Protein AF-A0A953RWA8-F1 (afdb_monomer_lite)

pLDDT: mean 71.72, std 13.81, range [37.31, 85.75]

Sequence (73 aa):
MEAAVGEIAESKGAAQPKVSASSRMLGGELPIDSLDLATIVLRLDTETGQRPFEDGFIEFHTAGELAKLYSQP

Foldseek 3Di:
DLVLQQVLCVVVVHHSPPADQAAFQDPGPDPDHPVNVVVSLVVLCVVLVDNLPPVHDDDDTGPNVVVVSSVDD

Radius of gyration: 11.65 Å; chains: 1; bounding box: 30×22×27 Å

Secondary structure (DSSP, 8-state):
-HHHHHHHHHHTT-------TT-BSSSSSS---HHHHHHHHHHHHHHH---TTTTSPPP--BHHHHHHHTT--

Structure (mmCIF, N/CA/C/O backbone):
data_AF-A0A953RWA8-F1
#
_entry.id   AF-A0A953RWA8-F1
#
loop_
_atom_site.group_PDB
_atom_site.id
_atom_site.type_symbol
_atom_site.label_atom_id
_atom_site.label_alt_id
_atom_site.label_comp_id
_atom_site.label_asym_id
_atom_site.label_entity_id
_atom_site.label_seq_id
_atom_site.pdbx_PDB_ins_code
_atom_site.Cartn_x
_atom_site.Cartn_y
_atom_site.Cartn_z
_atom_site.occupancy
_atom_site.B_iso_or_equiv
_atom_site.auth_seq_id
_atom_site.auth_comp_id
_atom_site.auth_asym_id
_atom_site.auth_atom_id
_atom_site.pdbx_PDB_model_num
ATOM 1 N N . MET A 1 1 ? -4.561 6.878 -4.353 1.00 53.03 1 MET A N 1
ATOM 2 C CA . MET A 1 1 ? -3.891 5.708 -4.966 1.00 53.03 1 MET A CA 1
ATOM 3 C C . MET A 1 1 ? -2.922 6.117 -6.070 1.00 53.03 1 MET A C 1
ATOM 5 O O . MET A 1 1 ? -1.735 5.903 -5.890 1.00 53.03 1 MET A O 1
ATOM 9 N N . GLU A 1 2 ? -3.379 6.734 -7.170 1.00 48.62 2 GLU A N 1
ATOM 10 C CA . GLU A 1 2 ? -2.479 7.121 -8.279 1.00 48.62 2 GLU A CA 1
ATOM 11 C C . GLU A 1 2 ? -1.383 8.113 -7.856 1.00 48.62 2 GLU A C 1
ATOM 13 O O . GLU A 1 2 ? -0.227 7.929 -8.221 1.00 48.62 2 GLU A O 1
ATOM 18 N N . ALA A 1 3 ? -1.710 9.099 -7.013 1.00 55.47 3 ALA A N 1
ATOM 19 C CA . ALA A 1 3 ? -0.732 10.076 -6.522 1.00 55.47 3 ALA A CA 1
ATOM 20 C C . ALA A 1 3 ? 0.391 9.442 -5.671 1.00 55.47 3 ALA A C 1
ATOM 22 O O . ALA A 1 3 ? 1.564 9.726 -5.887 1.00 55.47 3 ALA A O 1
ATOM 23 N N . ALA A 1 4 ? 0.047 8.521 -4.763 1.00 54.84 4 ALA A N 1
ATOM 24 C CA . ALA A 1 4 ? 1.012 7.893 -3.857 1.00 54.84 4 ALA A CA 1
ATOM 25 C C . ALA A 1 4 ? 1.999 6.971 -4.592 1.00 54.84 4 ALA A C 1
ATOM 27 O O . ALA A 1 4 ? 3.181 6.940 -4.257 1.00 54.84 4 ALA A O 1
ATOM 28 N N . VAL A 1 5 ? 1.541 6.244 -5.620 1.00 54.47 5 VAL A N 1
ATOM 29 C CA . VAL A 1 5 ? 2.441 5.389 -6.410 1.00 54.47 5 VAL A CA 1
ATOM 30 C C . VAL A 1 5 ? 3.274 6.210 -7.402 1.00 54.47 5 VAL A C 1
ATOM 32 O O . VAL A 1 5 ? 4.437 5.881 -7.631 1.00 54.47 5 VAL A O 1
ATOM 35 N N . GLY A 1 6 ? 2.725 7.313 -7.927 1.00 52.94 6 GLY A N 1
ATOM 36 C CA . GLY A 1 6 ? 3.472 8.281 -8.734 1.00 52.94 6 GLY A CA 1
ATOM 37 C C . GLY A 1 6 ? 4.636 8.913 -7.965 1.00 52.94 6 GLY A C 1
ATOM 38 O O . GLY A 1 6 ? 5.761 8.912 -8.458 1.00 52.94 6 GLY A O 1
ATOM 39 N N . GLU A 1 7 ? 4.405 9.350 -6.724 1.00 54.34 7 GLU A N 1
ATOM 40 C CA . GLU A 1 7 ? 5.454 9.937 -5.878 1.00 54.34 7 GLU A CA 1
ATOM 41 C C . GLU A 1 7 ? 6.564 8.945 -5.511 1.00 54.34 7 GLU A C 1
ATOM 43 O O . GLU A 1 7 ? 7.736 9.314 -5.468 1.00 54.34 7 GLU A O 1
ATOM 48 N N . ILE A 1 8 ? 6.227 7.678 -5.255 1.00 54.97 8 ILE A N 1
ATOM 49 C CA . ILE A 1 8 ? 7.219 6.649 -4.903 1.00 54.97 8 ILE A CA 1
ATOM 50 C C . ILE A 1 8 ? 8.075 6.279 -6.124 1.00 54.97 8 ILE A C 1
ATOM 52 O O . ILE A 1 8 ? 9.286 6.093 -5.990 1.00 54.97 8 ILE A O 1
ATOM 56 N N . ALA A 1 9 ? 7.481 6.248 -7.321 1.00 51.12 9 ALA A N 1
ATOM 57 C CA . ALA A 1 9 ? 8.214 6.059 -8.569 1.00 51.12 9 ALA A CA 1
ATOM 58 C C . ALA A 1 9 ? 9.149 7.242 -8.879 1.00 51.12 9 ALA A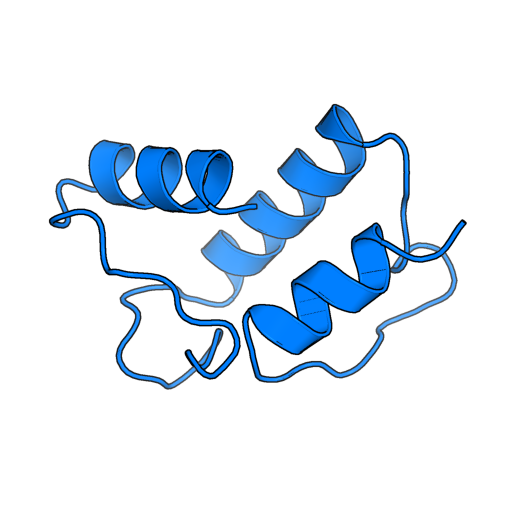 C 1
ATOM 60 O O . ALA A 1 9 ? 10.323 7.025 -9.189 1.00 51.12 9 ALA A O 1
ATOM 61 N N . GLU A 1 10 ? 8.673 8.482 -8.707 1.00 48.25 10 GLU A N 1
ATOM 62 C CA . GLU A 1 10 ? 9.493 9.692 -8.870 1.00 48.25 10 GLU A CA 1
ATOM 63 C C . GLU A 1 10 ? 10.644 9.753 -7.862 1.00 48.25 10 GLU A C 1
ATOM 65 O O . GLU A 1 10 ? 11.773 10.069 -8.236 1.00 48.25 10 GLU A O 1
ATOM 70 N N . SER A 1 11 ? 10.398 9.380 -6.602 1.00 46.62 11 SER A N 1
ATOM 71 C CA . SER A 1 11 ? 11.428 9.353 -5.555 1.00 46.62 11 SER A CA 1
ATOM 72 C C . SER A 1 11 ? 12.523 8.307 -5.826 1.00 46.62 11 SER A C 1
ATOM 74 O O . SER A 1 11 ? 13.666 8.480 -5.404 1.00 46.62 11 SER A O 1
ATOM 76 N N . LYS A 1 12 ? 12.211 7.257 -6.600 1.00 50.56 12 LYS A N 1
ATOM 77 C CA . LYS A 1 12 ? 13.169 6.239 -7.065 1.00 50.56 12 LYS A CA 1
ATOM 78 C C . LYS A 1 12 ? 13.806 6.543 -8.428 1.00 50.56 12 LYS A C 1
ATOM 80 O O . LYS A 1 12 ? 14.583 5.729 -8.924 1.00 50.56 12 LYS A O 1
ATOM 85 N N . GLY A 1 13 ? 13.509 7.694 -9.041 1.00 37.31 13 GLY A N 1
ATOM 86 C CA . GLY A 1 13 ? 14.025 8.066 -10.366 1.00 37.31 13 GLY A CA 1
ATOM 87 C C . GLY A 1 13 ? 13.475 7.208 -11.513 1.00 37.31 13 GLY A C 1
ATOM 88 O O . GLY A 1 13 ? 14.021 7.231 -12.617 1.00 37.31 13 GLY A O 1
ATOM 89 N N . ALA A 1 14 ? 12.407 6.448 -11.263 1.00 43.62 14 ALA A N 1
ATOM 90 C CA . ALA A 1 14 ? 11.707 5.667 -12.269 1.00 43.62 14 ALA A CA 1
ATOM 91 C C . ALA A 1 14 ? 10.580 6.523 -12.861 1.00 43.62 14 ALA A C 1
ATOM 93 O O . ALA A 1 14 ? 9.819 7.155 -12.132 1.00 43.62 14 ALA A O 1
ATOM 94 N N . ALA A 1 15 ? 10.466 6.555 -14.192 1.00 41.16 15 ALA A N 1
ATOM 95 C CA . ALA A 1 15 ? 9.354 7.228 -14.860 1.00 41.16 15 ALA A CA 1
ATOM 96 C C . ALA A 1 15 ? 8.033 6.707 -14.278 1.00 41.16 15 ALA A C 1
ATOM 98 O O . ALA A 1 15 ? 7.854 5.491 -14.269 1.00 41.16 15 ALA A O 1
ATOM 99 N N . GLN A 1 16 ? 7.161 7.606 -13.791 1.00 47.78 16 GLN A N 1
ATOM 100 C CA . GLN A 1 16 ? 5.867 7.274 -13.180 1.00 47.78 16 GLN A CA 1
ATOM 101 C C . GLN A 1 16 ? 5.162 6.196 -14.016 1.00 47.78 16 GLN A C 1
ATOM 103 O O . GLN A 1 16 ? 4.635 6.502 -15.094 1.00 47.78 16 GLN A O 1
ATOM 108 N N . PRO A 1 17 ? 5.175 4.921 -13.587 1.00 53.25 17 PRO A N 1
ATOM 109 C CA . PRO A 1 17 ? 4.510 3.893 -14.351 1.00 53.25 17 PRO A CA 1
ATOM 110 C C . PRO A 1 17 ? 3.015 4.178 -14.242 1.00 53.25 17 PRO A C 1
ATOM 112 O O . PRO A 1 17 ? 2.513 4.489 -13.163 1.00 53.25 17 PRO A O 1
ATOM 115 N N . LYS A 1 18 ? 2.285 4.091 -15.357 1.00 55.78 18 LYS A N 1
ATOM 116 C CA . LYS A 1 18 ? 0.820 4.096 -15.313 1.00 55.78 18 LYS A CA 1
ATOM 117 C C . LYS A 1 18 ? 0.382 2.885 -14.497 1.00 55.78 18 LYS A C 1
ATOM 119 O O . LYS A 1 18 ? 0.375 1.763 -15.001 1.00 55.78 18 LYS A O 1
ATOM 124 N N . VAL A 1 19 ? 0.050 3.105 -13.231 1.00 61.47 19 VAL A N 1
ATOM 125 C CA . VAL A 1 19 ? -0.474 2.059 -12.361 1.00 61.47 19 VAL A CA 1
ATOM 126 C C . VAL A 1 19 ? -1.930 1.864 -12.732 1.00 61.47 19 VAL A C 1
ATOM 128 O O . VAL A 1 19 ? -2.806 2.622 -12.331 1.00 61.47 19 VAL A O 1
ATOM 131 N N . SER A 1 20 ? -2.186 0.846 -13.543 1.00 67.62 20 SER A N 1
ATOM 132 C CA . SER A 1 20 ? -3.544 0.393 -13.803 1.00 67.62 20 SER A CA 1
ATOM 133 C C . SER A 1 20 ? -4.014 -0.482 -12.644 1.00 67.62 20 SER A C 1
ATOM 135 O O . SER A 1 20 ? -3.211 -1.135 -11.979 1.00 67.62 20 SER A O 1
ATOM 137 N N . ALA A 1 21 ? -5.327 -0.594 -12.447 1.00 71.94 21 ALA A N 1
ATOM 138 C CA . ALA A 1 21 ? -5.906 -1.542 -11.495 1.00 71.94 21 ALA A CA 1
ATOM 139 C C . ALA A 1 21 ? -5.450 -2.997 -11.746 1.00 71.94 21 ALA A C 1
ATOM 141 O O . ALA A 1 21 ? -5.412 -3.796 -10.818 1.00 71.94 21 ALA A O 1
ATOM 142 N N . SER A 1 22 ? -5.072 -3.331 -12.983 1.00 77.44 22 SER A N 1
ATOM 143 C CA . SER A 1 22 ? -4.547 -4.642 -13.382 1.00 77.44 22 SER A CA 1
ATOM 144 C C . SER A 1 22 ? -3.034 -4.806 -13.189 1.00 77.44 22 SER A C 1
ATOM 146 O O . SER A 1 22 ? -2.513 -5.896 -13.420 1.00 77.44 22 SER A O 1
ATOM 148 N N . SER A 1 23 ? -2.307 -3.749 -12.816 1.00 77.88 23 SER A N 1
ATOM 149 C CA . SER A 1 23 ? -0.856 -3.807 -12.641 1.00 77.88 23 SER A CA 1
ATOM 150 C C . SER A 1 23 ? -0.510 -4.652 -11.420 1.00 77.88 23 SER A C 1
ATOM 152 O O . SER A 1 23 ? -1.010 -4.412 -10.320 1.00 77.88 23 SER A O 1
ATOM 154 N N . ARG A 1 24 ? 0.349 -5.652 -11.622 1.00 81.88 24 ARG A N 1
ATOM 155 C CA . ARG A 1 24 ? 0.786 -6.569 -10.569 1.00 81.88 24 ARG A CA 1
ATOM 156 C C . ARG A 1 24 ? 1.777 -5.877 -9.627 1.00 81.88 24 ARG A C 1
ATOM 158 O O . ARG A 1 24 ? 2.754 -5.299 -10.093 1.00 81.88 24 ARG A O 1
ATOM 165 N N . MET A 1 25 ? 1.514 -5.974 -8.322 1.00 77.62 25 MET A N 1
ATOM 166 C CA . MET A 1 25 ? 2.270 -5.298 -7.261 1.00 77.62 25 MET A CA 1
ATOM 167 C C . MET A 1 25 ? 3.597 -5.984 -6.916 1.00 77.62 25 MET A C 1
ATOM 169 O O . MET A 1 25 ? 4.540 -5.311 -6.544 1.00 77.62 25 MET A O 1
ATOM 173 N N . LEU A 1 26 ? 3.708 -7.308 -7.043 1.00 79.81 26 LEU A N 1
ATOM 174 C CA . LEU A 1 26 ? 4.962 -8.034 -6.803 1.00 79.81 26 LEU A CA 1
ATOM 175 C C . LEU A 1 26 ? 5.231 -9.024 -7.930 1.00 79.81 26 LEU A C 1
ATOM 177 O O . LEU A 1 26 ? 4.327 -9.743 -8.352 1.00 79.81 26 LEU A O 1
ATOM 181 N N . GLY A 1 27 ? 6.476 -9.077 -8.413 1.00 72.44 27 GLY A N 1
ATOM 182 C CA . GLY A 1 27 ? 6.872 -9.992 -9.493 1.00 72.44 27 GLY A CA 1
ATOM 183 C C . GLY A 1 27 ? 6.168 -9.704 -10.826 1.00 72.44 27 GLY A C 1
ATOM 184 O O . GLY A 1 27 ? 5.874 -10.630 -11.585 1.00 72.44 27 GLY A O 1
ATOM 185 N N . GLY A 1 28 ? 5.818 -8.438 -11.064 1.00 72.19 28 GLY A N 1
ATOM 186 C CA . GLY A 1 28 ? 5.226 -7.941 -12.303 1.00 72.19 28 GLY A CA 1
ATOM 187 C C . GLY A 1 28 ? 6.166 -7.004 -13.059 1.00 72.19 28 GLY A C 1
ATOM 188 O O . GLY A 1 28 ? 7.380 -7.052 -12.898 1.00 72.19 28 GLY A O 1
ATOM 189 N N . GLU A 1 29 ? 5.583 -6.130 -13.875 1.00 69.94 29 GLU A N 1
ATOM 190 C CA . GLU A 1 29 ? 6.311 -5.110 -14.645 1.00 69.94 29 GLU A CA 1
ATOM 191 C C . GLU A 1 29 ? 6.668 -3.865 -13.815 1.00 69.94 29 GLU A C 1
ATOM 193 O O . GLU A 1 29 ? 7.436 -3.018 -14.268 1.00 69.94 29 GLU A O 1
ATOM 198 N N . LEU A 1 30 ? 6.104 -3.730 -12.608 1.00 70.06 30 LEU A N 1
ATOM 199 C CA . LEU A 1 30 ? 6.404 -2.612 -11.721 1.00 70.06 30 LEU A CA 1
ATOM 200 C C . LEU A 1 30 ? 7.737 -2.855 -10.986 1.00 70.06 30 LEU A C 1
ATOM 202 O O . LEU A 1 30 ? 7.943 -3.950 -10.459 1.00 70.06 30 LEU A O 1
ATOM 206 N N . PRO A 1 31 ? 8.623 -1.845 -10.898 1.00 73.62 31 PRO A N 1
ATOM 207 C CA . PRO A 1 31 ? 9.906 -1.945 -10.204 1.00 73.62 31 PRO A CA 1
ATOM 208 C C . PRO A 1 31 ? 9.728 -1.774 -8.686 1.00 73.62 31 PRO A C 1
ATOM 210 O O . PRO A 1 31 ? 10.280 -0.854 -8.090 1.00 73.62 31 PRO A O 1
ATOM 213 N N . ILE A 1 32 ? 8.907 -2.626 -8.077 1.00 76.12 32 ILE A N 1
ATOM 214 C CA . ILE A 1 32 ? 8.606 -2.622 -6.642 1.00 76.12 32 ILE A CA 1
ATOM 215 C C . ILE A 1 32 ? 8.859 -4.006 -6.060 1.00 76.12 32 ILE A C 1
ATOM 217 O O . ILE A 1 32 ? 8.499 -5.036 -6.637 1.00 76.12 32 ILE A O 1
ATOM 221 N N . ASP A 1 33 ? 9.496 -4.011 -4.900 1.00 82.12 33 ASP A N 1
ATOM 222 C CA . ASP A 1 33 ? 9.774 -5.202 -4.111 1.00 82.12 33 ASP A CA 1
ATOM 223 C C . ASP A 1 33 ? 8.917 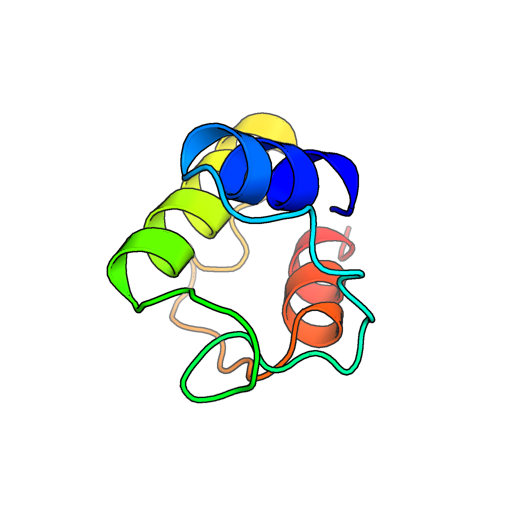-5.242 -2.834 1.00 82.12 33 ASP A C 1
ATOM 225 O O . ASP A 1 33 ? 8.099 -4.360 -2.561 1.00 82.12 33 ASP A O 1
ATOM 229 N N . SER A 1 34 ? 9.044 -6.316 -2.053 1.00 82.12 34 SER A N 1
ATOM 230 C CA . SER A 1 34 ? 8.234 -6.529 -0.849 1.00 82.12 34 SER A CA 1
ATOM 231 C C . SER A 1 34 ? 8.440 -5.449 0.219 1.00 82.12 34 SER A C 1
ATOM 233 O O . SER A 1 34 ? 7.515 -5.189 0.991 1.00 82.12 34 SER A O 1
ATOM 235 N N . LEU A 1 35 ? 9.602 -4.788 0.253 1.00 84.69 35 LEU A N 1
ATOM 236 C CA . LEU A 1 35 ? 9.863 -3.687 1.181 1.00 84.69 35 LEU A CA 1
ATOM 237 C C . LEU A 1 35 ? 9.180 -2.392 0.722 1.00 84.69 35 LEU A C 1
ATOM 239 O O . LEU A 1 35 ? 8.590 -1.674 1.535 1.00 84.69 35 LEU A O 1
ATOM 243 N N . ASP A 1 36 ? 9.203 -2.119 -0.582 1.00 82.25 36 ASP A N 1
ATOM 244 C CA . ASP A 1 36 ? 8.453 -1.001 -1.158 1.00 82.25 36 ASP A CA 1
ATOM 245 C C . ASP A 1 36 ? 6.956 -1.154 -0.922 1.00 82.25 36 ASP A C 1
ATOM 247 O O . ASP A 1 36 ? 6.286 -0.201 -0.525 1.00 82.25 36 ASP A O 1
ATOM 251 N N . LEU A 1 37 ? 6.437 -2.369 -1.100 1.00 82.94 37 LEU A N 1
ATOM 252 C CA . LEU A 1 37 ? 5.031 -2.652 -0.861 1.00 82.94 37 LEU A CA 1
ATOM 253 C C . LEU A 1 37 ? 4.631 -2.379 0.592 1.00 82.94 37 LEU A C 1
ATOM 255 O O . LEU A 1 37 ? 3.618 -1.724 0.829 1.00 82.94 37 LEU A O 1
ATOM 259 N N . ALA A 1 38 ? 5.440 -2.819 1.559 1.00 84.94 38 ALA A N 1
ATOM 260 C CA . ALA A 1 38 ? 5.202 -2.531 2.972 1.00 84.94 38 ALA A CA 1
ATOM 261 C C . ALA A 1 38 ? 5.182 -1.017 3.255 1.00 84.94 38 ALA A C 1
ATOM 263 O O . ALA A 1 38 ? 4.366 -0.536 4.039 1.00 84.94 38 ALA A O 1
ATOM 264 N N . THR A 1 39 ? 6.038 -0.254 2.571 1.00 84.88 39 THR A N 1
ATOM 265 C CA . THR A 1 39 ? 6.087 1.211 2.683 1.00 84.88 39 THR A CA 1
ATOM 266 C C . THR A 1 39 ? 4.840 1.870 2.085 1.00 84.88 39 THR A C 1
ATOM 268 O O . THR A 1 39 ? 4.282 2.787 2.686 1.00 84.88 39 THR A O 1
ATOM 271 N N . ILE A 1 40 ? 4.368 1.387 0.929 1.00 80.19 40 ILE A N 1
ATOM 272 C CA . ILE A 1 40 ? 3.128 1.851 0.286 1.00 80.19 40 ILE A CA 1
ATOM 273 C C . ILE A 1 40 ? 1.929 1.611 1.208 1.00 80.19 40 ILE A C 1
ATOM 275 O O . ILE A 1 40 ? 1.145 2.530 1.431 1.00 80.19 40 ILE A O 1
ATOM 279 N N . VAL A 1 41 ? 1.811 0.401 1.760 1.00 83.00 41 VAL A N 1
ATOM 280 C CA . VAL A 1 41 ? 0.752 0.016 2.707 1.00 83.00 41 VAL A CA 1
ATOM 281 C C . VAL A 1 41 ? 0.771 0.932 3.929 1.00 83.00 41 VAL A C 1
ATOM 283 O O . VAL A 1 41 ? -0.234 1.560 4.235 1.00 83.00 41 VAL A O 1
ATOM 286 N N . LEU A 1 42 ? 1.930 1.115 4.567 1.00 85.19 42 LEU A N 1
ATOM 287 C CA . LEU A 1 42 ? 2.053 1.980 5.745 1.00 85.19 42 LEU A CA 1
ATOM 288 C C . LEU A 1 42 ? 1.682 3.445 5.454 1.00 85.19 42 LEU A C 1
ATOM 290 O O . LEU A 1 42 ? 1.078 4.127 6.289 1.00 85.19 42 LEU A O 1
ATOM 294 N N . ARG A 1 43 ? 2.048 3.949 4.271 1.00 82.81 43 ARG A N 1
ATOM 295 C CA . ARG A 1 43 ? 1.704 5.310 3.850 1.00 82.81 43 ARG A CA 1
ATOM 296 C C . ARG A 1 43 ? 0.200 5.443 3.612 1.00 82.81 43 ARG A C 1
ATOM 298 O O . ARG A 1 43 ? -0.395 6.380 4.132 1.00 82.81 43 ARG A O 1
ATOM 305 N N . LEU A 1 44 ? -0.418 4.478 2.928 1.00 78.62 44 LEU A N 1
ATOM 306 C CA . LEU A 1 44 ? -1.870 4.428 2.733 1.00 78.62 44 LEU A CA 1
ATOM 307 C C . LEU A 1 44 ? -2.619 4.330 4.065 1.00 78.62 44 LEU A C 1
ATOM 309 O O . LEU A 1 44 ? -3.595 5.052 4.249 1.00 78.62 44 LEU A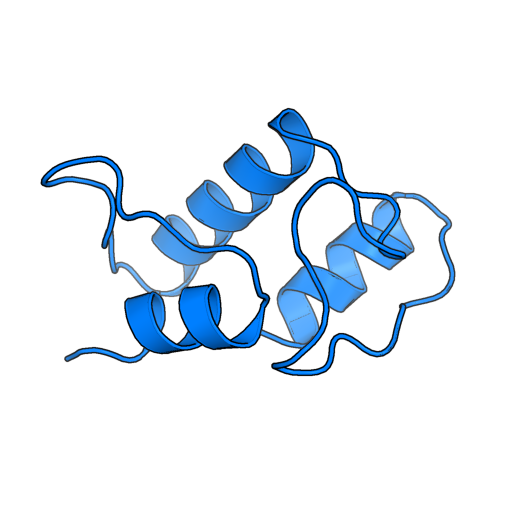 O 1
ATOM 313 N N . ASP A 1 45 ? -2.138 3.523 5.010 1.00 85.75 45 ASP A N 1
ATOM 314 C CA . ASP A 1 45 ? -2.708 3.428 6.358 1.00 85.75 45 ASP A CA 1
ATOM 315 C C . ASP A 1 45 ? -2.692 4.781 7.075 1.00 85.75 45 ASP A C 1
ATOM 317 O O . ASP A 1 45 ? -3.661 5.178 7.721 1.00 85.75 45 ASP A O 1
ATOM 321 N N . THR A 1 46 ? -1.590 5.516 6.935 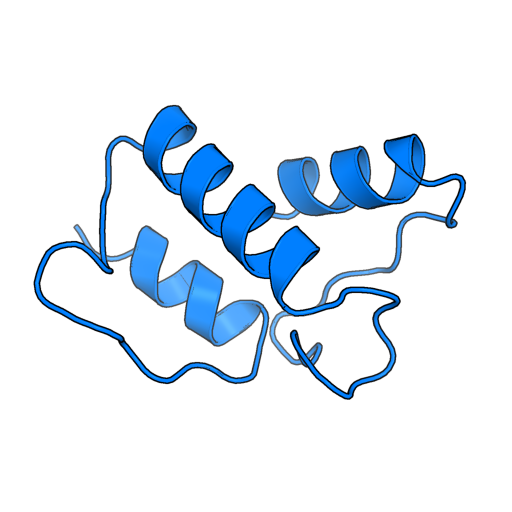1.00 83.44 46 THR A N 1
ATOM 322 C CA .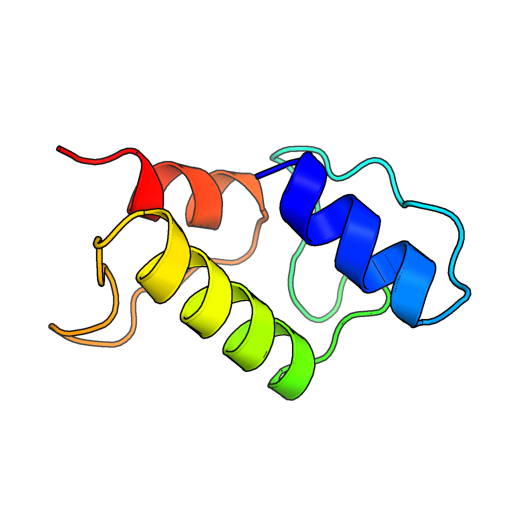 THR A 1 46 ? -1.413 6.831 7.561 1.00 83.44 46 THR A CA 1
ATOM 323 C C . THR A 1 46 ? -2.266 7.908 6.886 1.00 83.44 46 THR A C 1
ATOM 325 O O . THR A 1 46 ? -2.837 8.754 7.569 1.00 83.44 46 THR A O 1
ATOM 328 N N . GLU A 1 47 ? -2.363 7.891 5.554 1.00 79.38 47 GLU A N 1
ATOM 329 C CA . GLU A 1 47 ? -3.098 8.894 4.773 1.00 79.38 47 GLU A CA 1
ATOM 330 C C . GLU A 1 47 ? -4.616 8.684 4.809 1.00 79.38 47 GLU A C 1
ATOM 332 O O . GLU A 1 47 ? -5.373 9.653 4.844 1.00 79.38 47 GLU A O 1
ATOM 337 N N . THR A 1 48 ? -5.070 7.430 4.789 1.00 77.81 48 THR A N 1
ATOM 338 C CA . THR A 1 48 ? -6.502 7.086 4.780 1.00 77.81 48 THR A CA 1
ATOM 339 C C . THR A 1 48 ? -7.064 6.850 6.179 1.00 77.81 48 THR A C 1
ATOM 341 O O . THR A 1 48 ? -8.275 6.939 6.369 1.00 77.81 48 THR A O 1
ATOM 344 N N . GLY A 1 49 ? -6.206 6.535 7.154 1.00 82.56 49 GLY A N 1
ATOM 345 C CA . GLY A 1 49 ? -6.610 6.104 8.492 1.00 82.56 49 GLY A CA 1
ATOM 346 C C . GLY A 1 49 ? -7.194 4.688 8.542 1.00 82.56 49 GLY A C 1
ATOM 347 O O . GLY A 1 49 ? -7.580 4.240 9.620 1.00 82.56 49 GLY A O 1
ATOM 348 N N . GLN A 1 50 ? -7.269 3.982 7.409 1.00 80.12 50 GLN A N 1
ATOM 349 C CA . GLN A 1 50 ? -7.750 2.605 7.330 1.00 80.12 50 GLN A CA 1
ATOM 350 C C . GLN A 1 50 ? -6.574 1.646 7.431 1.00 80.12 50 GLN A C 1
ATOM 352 O O . GLN A 1 50 ? -5.557 1.863 6.789 1.00 80.12 50 GLN A O 1
ATOM 357 N N . ARG A 1 51 ? -6.720 0.563 8.193 1.00 83.75 51 ARG A N 1
ATOM 358 C CA . ARG A 1 51 ? -5.686 -0.473 8.313 1.00 83.75 51 ARG A CA 1
ATOM 359 C C . ARG A 1 51 ? -6.269 -1.829 7.932 1.00 83.75 51 ARG A C 1
ATOM 361 O O . ARG A 1 51 ? -6.512 -2.657 8.809 1.00 83.75 51 ARG A O 1
ATOM 368 N N . PRO A 1 52 ? -6.522 -2.076 6.635 1.00 82.06 52 PRO A N 1
ATOM 369 C CA . PRO A 1 52 ? -7.150 -3.319 6.185 1.00 82.06 52 PRO A CA 1
ATOM 370 C C . PRO A 1 52 ? -6.333 -4.569 6.549 1.00 82.06 52 PRO A C 1
ATOM 372 O O . PRO A 1 52 ? -6.880 -5.663 6.597 1.00 82.06 52 PRO A O 1
ATOM 375 N N . PHE A 1 53 ? -5.041 -4.410 6.845 1.00 83.12 53 PHE A N 1
ATOM 376 C CA . PHE A 1 53 ? -4.141 -5.493 7.242 1.00 83.12 53 PHE A CA 1
ATOM 377 C C . PHE A 1 53 ? -3.993 -5.672 8.766 1.00 83.12 53 PHE A C 1
ATOM 379 O O . PHE A 1 53 ? -3.232 -6.538 9.197 1.00 83.12 53 PHE A O 1
ATOM 386 N N . GLU A 1 54 ? -4.677 -4.873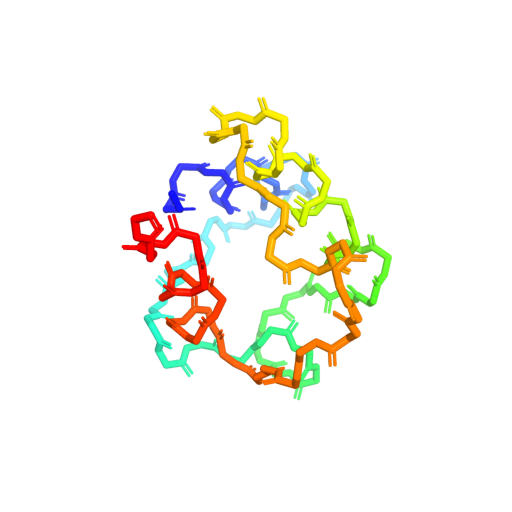 9.596 1.00 81.88 54 GLU A N 1
ATOM 387 C CA . GLU A 1 54 ? -4.557 -4.951 11.066 1.00 81.88 54 GLU A CA 1
ATOM 388 C C . GLU A 1 54 ? -5.144 -6.256 11.631 1.00 81.88 54 GLU A C 1
ATOM 390 O O . GLU A 1 54 ? -4.584 -6.828 12.565 1.00 81.88 54 GLU A O 1
ATOM 395 N N . ASP A 1 55 ? -6.205 -6.778 11.008 1.00 78.31 55 ASP A N 1
ATOM 396 C CA . ASP A 1 55 ? -6.846 -8.054 11.367 1.00 78.31 55 ASP A CA 1
ATOM 397 C C . ASP A 1 55 ? -6.157 -9.286 10.741 1.00 78.31 55 ASP A C 1
ATOM 399 O O . ASP A 1 55 ? -6.537 -10.431 10.997 1.00 78.31 55 ASP A O 1
ATOM 403 N N . GLY A 1 56 ? -5.122 -9.078 9.922 1.00 79.81 56 GLY A N 1
ATOM 404 C CA . GLY A 1 56 ? -4.364 -10.149 9.283 1.00 79.81 56 GLY A CA 1
ATOM 405 C C . GLY A 1 56 ? -3.933 -9.831 7.855 1.00 79.81 56 GLY A C 1
ATOM 406 O O . GLY A 1 56 ? -4.326 -8.837 7.249 1.00 79.81 56 GLY A O 1
ATOM 407 N N . PHE A 1 57 ? -3.101 -10.709 7.294 1.00 80.69 57 PHE A N 1
ATOM 408 C CA . PHE A 1 57 ? -2.656 -10.568 5.913 1.00 80.69 57 PHE A CA 1
ATOM 409 C C . PHE A 1 57 ? -3.799 -10.885 4.945 1.00 80.69 57 PHE A C 1
ATOM 411 O O . PHE A 1 57 ? -4.290 -12.014 4.902 1.00 80.69 57 PHE A O 1
ATOM 418 N N . ILE A 1 58 ? -4.185 -9.897 4.141 1.00 83.56 58 ILE A N 1
ATOM 419 C CA . ILE A 1 58 ? -5.110 -10.083 3.027 1.00 83.56 58 ILE A CA 1
ATOM 420 C C . ILE A 1 58 ? -4.283 -10.326 1.771 1.00 83.56 58 ILE A C 1
ATOM 422 O O . ILE A 1 58 ? -3.404 -9.536 1.435 1.00 83.56 58 ILE A O 1
ATOM 426 N N . GLU A 1 59 ? -4.554 -11.423 1.073 1.00 81.56 59 GLU A N 1
ATOM 427 C CA . GLU A 1 59 ? -3.875 -11.720 -0.182 1.00 81.56 59 GLU A CA 1
ATOM 428 C C . GLU A 1 59 ? -4.353 -10.764 -1.285 1.00 81.56 59 GLU A C 1
ATOM 430 O O . GLU A 1 59 ? -5.550 -10.636 -1.545 1.00 81.56 59 GLU A O 1
ATOM 435 N N . PHE A 1 60 ? -3.411 -10.085 -1.938 1.00 84.94 60 PHE A N 1
ATOM 436 C CA . PHE A 1 60 ? -3.662 -9.258 -3.114 1.00 84.94 60 PHE A CA 1
ATOM 437 C C . PHE A 1 60 ? -2.484 -9.373 -4.078 1.00 84.94 60 PHE A C 1
ATOM 439 O O . PHE A 1 60 ? -1.330 -9.515 -3.673 1.00 84.94 60 PHE A O 1
ATOM 446 N N . HIS A 1 61 ? -2.767 -9.281 -5.373 1.00 83.88 61 HIS A N 1
ATOM 447 C CA . HIS A 1 61 ? -1.756 -9.415 -6.419 1.00 83.88 61 HIS A CA 1
ATOM 448 C C . HIS A 1 61 ? -1.625 -8.147 -7.257 1.00 83.88 61 HIS A C 1
ATOM 450 O O . HIS A 1 61 ? -0.581 -7.911 -7.871 1.00 83.88 61 HIS A O 1
ATOM 456 N N . THR A 1 62 ? -2.672 -7.327 -7.298 1.00 85.31 62 THR A N 1
ATOM 457 C CA . THR A 1 62 ? -2.778 -6.165 -8.181 1.00 85.31 62 THR A CA 1
ATOM 458 C C . THR A 1 62 ? -3.025 -4.864 -7.427 1.00 85.31 62 THR A C 1
ATOM 460 O O . THR A 1 62 ? -3.530 -4.843 -6.304 1.00 85.31 62 THR A O 1
ATOM 463 N N . ALA A 1 63 ? -2.706 -3.749 -8.082 1.00 79.75 63 ALA A N 1
ATOM 464 C CA . ALA A 1 63 ? -2.974 -2.413 -7.566 1.00 79.75 63 ALA A CA 1
ATOM 465 C C . ALA A 1 63 ? -4.462 -2.166 -7.292 1.00 79.75 63 ALA A C 1
ATOM 467 O O . ALA A 1 63 ? -4.813 -1.473 -6.339 1.00 79.75 63 ALA A O 1
ATOM 468 N N . GLY A 1 64 ? -5.339 -2.727 -8.129 1.00 77.69 64 GLY A N 1
ATOM 469 C CA . GLY A 1 64 ? -6.784 -2.591 -7.996 1.00 77.69 64 GLY A CA 1
ATOM 470 C C . GLY A 1 64 ? -7.346 -3.365 -6.811 1.00 77.69 64 GLY A C 1
ATOM 471 O O . GLY A 1 64 ? -8.264 -2.877 -6.156 1.00 77.69 64 GLY A O 1
ATOM 472 N N . GLU A 1 65 ? -6.793 -4.541 -6.510 1.00 84.00 65 GLU A N 1
ATOM 473 C CA . GLU A 1 65 ? -7.144 -5.286 -5.296 1.00 84.00 65 GLU A CA 1
ATOM 474 C C . GLU A 1 65 ? -6.740 -4.503 -4.052 1.00 84.00 65 GLU A C 1
ATOM 476 O O . GLU A 1 65 ? -7.585 -4.272 -3.193 1.00 84.00 65 GLU A O 1
ATOM 481 N N . LEU A 1 66 ? -5.508 -3.984 -4.012 1.00 83.19 66 LEU A N 1
ATOM 482 C CA . LEU A 1 66 ? -5.058 -3.130 -2.914 1.00 83.19 66 LEU A CA 1
ATOM 483 C C . LEU A 1 66 ? -5.961 -1.896 -2.760 1.00 83.19 66 LEU A C 1
ATOM 485 O O . LEU A 1 66 ? -6.410 -1.588 -1.664 1.00 83.19 66 LEU A O 1
ATOM 489 N N . ALA A 1 67 ? -6.299 -1.216 -3.858 1.00 78.88 67 ALA A N 1
ATOM 490 C CA . ALA A 1 67 ? -7.162 -0.035 -3.821 1.00 78.88 67 ALA A CA 1
ATOM 491 C C . ALA A 1 67 ? -8.573 -0.331 -3.305 1.00 78.88 67 ALA A C 1
ATOM 493 O O . ALA A 1 67 ? -9.156 0.502 -2.612 1.00 78.88 67 ALA A O 1
ATOM 494 N N . LYS A 1 68 ? -9.116 -1.514 -3.613 1.00 81.62 68 LYS A N 1
ATOM 495 C CA . LYS A 1 68 ? -10.404 -1.954 -3.069 1.00 81.62 68 LYS A CA 1
ATOM 496 C C . LYS A 1 68 ? -10.352 -2.137 -1.556 1.00 81.62 68 LYS A C 1
ATOM 498 O O . LYS A 1 68 ? -11.319 -1.754 -0.910 1.00 81.62 68 LYS A O 1
ATOM 503 N N . LEU A 1 69 ? -9.250 -2.656 -1.007 1.00 81.69 69 LEU A N 1
ATOM 504 C CA . LEU A 1 69 ? -9.089 -2.826 0.444 1.00 81.69 69 LEU A CA 1
ATOM 505 C C . LEU A 1 69 ? -9.173 -1.489 1.188 1.00 81.69 69 LEU A C 1
ATOM 507 O O . LEU A 1 69 ? -9.846 -1.410 2.205 1.00 81.69 69 LEU A O 1
ATOM 511 N N . TYR A 1 70 ? -8.583 -0.432 0.627 1.00 75.69 70 TYR A N 1
ATOM 512 C CA . TYR A 1 70 ? -8.635 0.933 1.174 1.00 75.69 70 TYR A CA 1
ATOM 513 C C . TYR A 1 70 ? -9.872 1.748 0.753 1.00 75.69 70 TYR A C 1
ATOM 515 O O . TYR A 1 70 ? -9.997 2.927 1.082 1.00 75.69 70 TYR A O 1
ATOM 523 N N . SER A 1 71 ? -10.767 1.161 -0.045 1.00 72.50 71 SER A N 1
ATOM 524 C CA . SER A 1 71 ? -12.036 1.785 -0.452 1.00 72.50 71 SER A CA 1
ATOM 525 C C . SER A 1 71 ? -13.239 1.149 0.245 1.00 72.50 71 SER A C 1
ATOM 527 O O . SER A 1 71 ? -14.378 1.501 -0.069 1.00 72.50 71 SER A O 1
ATOM 529 N N . GLN A 1 72 ? -13.009 0.186 1.143 1.00 64.19 72 GLN A N 1
ATOM 530 C CA . GLN A 1 72 ? -14.065 -0.379 1.975 1.00 64.19 72 GLN A CA 1
ATOM 531 C C . GLN A 1 72 ? -14.360 0.597 3.135 1.00 64.19 72 GLN A C 1
ATOM 533 O O . GLN A 1 72 ? -13.422 1.188 3.666 1.00 64.19 72 GLN A O 1
ATOM 538 N N . PRO A 1 73 ? -15.643 0.846 3.454 1.00 50.88 73 PRO A N 1
ATOM 539 C CA . PRO A 1 73 ? -16.054 1.811 4.476 1.00 50.88 73 PRO A CA 1
ATOM 540 C C . PRO A 1 73 ? -15.742 1.362 5.905 1.00 50.88 73 PRO A C 1
ATOM 542 O O . PRO A 1 73 ? -15.722 0.133 6.148 1.00 50.88 73 PRO A O 1
#